Protein AF-A0A517ZPH2-F1 (afdb_monomer_lite)

Sequence (139 aa):
MSNIASILGEKKIRAKYPHYMSQIDQLYREQQVNSTGKIEFPIDPLKVPHQFHPLIPAAGFWGETDDGFRAYLVELAPTELVESIVAVYSEWWQELEEWLCGSEANLPDPSDEHVRFCCLSIAADFANVELNCRYEQQR

Secondary structure (DSSP, 8-state):
---TTHHHHHHHHHHH-HHHHHHHHHHHHHH---TT--------GGGS-GGGGGGHHHHHHH--S-HHHHHHHHHHS-HHHHHHHHHHHHHHHHHHHHHHTSGGGGSSS--HHHHHHHHHHHHHHHHHHHHHHHHHHT-

Organism: NCBI:txid2527995

Radius of gyration: 15.26 Å; chains: 1; bounding box: 33×40×39 Å

Foldseek 3Di:
DDDPVLVPLCVVCCVVCVPLVVQLLVVCVVVDPDPPSDDDQPADVVLPDPVCSNCSVLLSRLLDLDPVVSLVCLLPDDLVNLVVLLVVCVVCVVVLCPVLVDPLVPDPDHDPNSSSSVSSVVSNVSSVVSNVVVVVVVD

pLDDT: mean 77.86, std 21.64, range [26.75, 96.81]

Structure (mmCIF, N/CA/C/O backbone):
data_AF-A0A517ZPH2-F1
#
_entry.id   AF-A0A517ZPH2-F1
#
loop_
_atom_site.group_PDB
_atom_site.id
_atom_site.type_symbol
_atom_site.label_atom_id
_atom_site.label_alt_id
_atom_site.label_comp_id
_atom_site.label_asym_id
_atom_site.label_entity_id
_atom_site.label_seq_id
_atom_site.pdbx_PDB_ins_code
_atom_site.Cartn_x
_atom_site.Cartn_y
_atom_site.Cartn_z
_atom_site.occupancy
_atom_site.B_iso_or_equiv
_atom_site.auth_seq_id
_atom_site.auth_comp_id
_atom_site.auth_asym_id
_atom_site.auth_atom_id
_atom_site.pdbx_PDB_model_num
ATOM 1 N N . MET A 1 1 ? 8.476 -25.826 -6.115 1.00 29.36 1 MET A N 1
ATOM 2 C CA . MET A 1 1 ? 9.400 -25.878 -4.962 1.00 29.36 1 MET A CA 1
ATOM 3 C C . MET A 1 1 ? 9.182 -24.609 -4.160 1.00 29.36 1 MET A C 1
ATOM 5 O O . MET A 1 1 ? 9.428 -23.533 -4.682 1.00 29.36 1 MET A O 1
ATOM 9 N N . SER A 1 2 ? 8.591 -24.737 -2.972 1.00 36.38 2 SER A N 1
ATOM 10 C CA . SER A 1 2 ? 8.166 -23.611 -2.131 1.00 36.38 2 SER A CA 1
ATOM 11 C C . SER A 1 2 ? 9.394 -22.975 -1.479 1.00 36.38 2 SER A C 1
ATOM 13 O O . SER A 1 2 ? 10.087 -23.647 -0.717 1.00 36.38 2 SER A O 1
ATOM 15 N N . ASN A 1 3 ? 9.704 -21.722 -1.819 1.00 30.39 3 ASN A N 1
ATOM 16 C CA . ASN A 1 3 ? 10.901 -21.049 -1.326 1.00 30.39 3 ASN A CA 1
ATOM 17 C C . ASN A 1 3 ? 10.635 -20.424 0.056 1.00 30.39 3 ASN A C 1
ATOM 19 O O . ASN A 1 3 ? 9.718 -19.628 0.241 1.00 30.39 3 ASN A O 1
ATOM 23 N N . ILE A 1 4 ? 11.458 -20.823 1.023 1.00 26.75 4 ILE A N 1
ATOM 24 C CA . ILE A 1 4 ? 11.373 -20.578 2.474 1.00 26.75 4 ILE A CA 1
ATOM 25 C C . ILE A 1 4 ? 11.477 -19.077 2.839 1.00 26.75 4 ILE A C 1
ATOM 27 O O . ILE A 1 4 ? 11.203 -18.686 3.973 1.00 26.75 4 ILE A O 1
ATOM 31 N N . ALA A 1 5 ? 11.784 -18.216 1.865 1.00 27.33 5 ALA 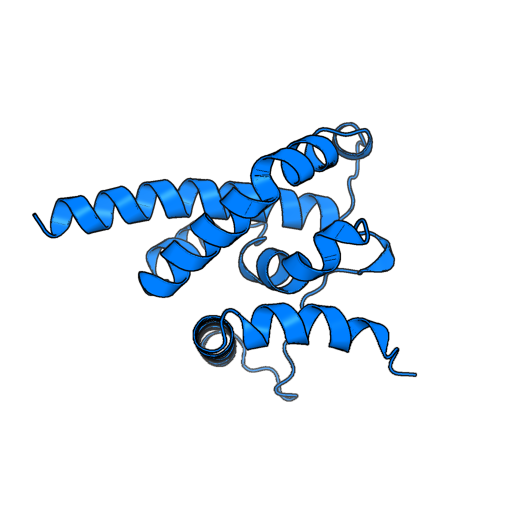A N 1
ATOM 32 C CA . ALA A 1 5 ? 11.877 -16.768 2.022 1.00 27.33 5 ALA A CA 1
ATOM 33 C C . ALA A 1 5 ? 10.521 -16.054 2.228 1.00 27.33 5 ALA A C 1
ATOM 35 O O . ALA A 1 5 ? 10.488 -15.049 2.934 1.00 27.33 5 ALA A O 1
ATOM 36 N N . SER A 1 6 ? 9.391 -16.587 1.728 1.00 40.06 6 SER A N 1
ATOM 37 C CA . SER A 1 6 ? 8.073 -15.929 1.898 1.00 40.06 6 SER A CA 1
ATOM 38 C C . SER A 1 6 ? 7.539 -15.977 3.341 1.00 40.06 6 SER A C 1
ATOM 40 O O . SER A 1 6 ? 6.604 -15.264 3.685 1.00 40.06 6 SER A O 1
ATOM 42 N N . ILE A 1 7 ? 8.152 -16.791 4.207 1.00 35.03 7 ILE A N 1
ATOM 43 C CA . ILE A 1 7 ? 7.682 -17.071 5.573 1.00 35.03 7 ILE A CA 1
ATOM 44 C C . ILE A 1 7 ? 8.284 -16.091 6.601 1.00 35.03 7 ILE A C 1
ATOM 46 O O . ILE A 1 7 ? 7.754 -15.930 7.702 1.00 35.03 7 ILE A O 1
ATOM 50 N N . LEU A 1 8 ? 9.402 -15.428 6.283 1.00 31.69 8 LEU A N 1
ATOM 51 C CA . LEU A 1 8 ? 10.131 -14.595 7.250 1.00 31.69 8 LEU A CA 1
ATOM 52 C C . LEU A 1 8 ? 9.581 -13.160 7.356 1.00 31.69 8 LEU A C 1
ATOM 54 O O . LEU A 1 8 ? 9.587 -12.604 8.455 1.00 31.69 8 LEU A O 1
ATOM 58 N N . GLY A 1 9 ? 9.039 -12.600 6.267 1.00 40.03 9 GLY A N 1
ATOM 59 C CA . GLY A 1 9 ? 8.340 -11.305 6.269 1.00 40.03 9 GLY A CA 1
ATOM 60 C C . GLY A 1 9 ? 6.957 -11.377 6.927 1.00 40.03 9 GLY A C 1
ATOM 61 O O . GLY A 1 9 ? 6.640 -10.565 7.798 1.00 40.03 9 GLY A O 1
ATOM 62 N N . GLU A 1 10 ? 6.183 -12.426 6.614 1.00 45.62 10 GLU A N 1
ATOM 63 C CA . GLU A 1 10 ? 4.878 -12.695 7.234 1.00 45.62 10 GLU A CA 1
ATOM 64 C C . GLU A 1 10 ? 4.969 -12.810 8.758 1.00 45.62 10 GLU A C 1
ATOM 66 O O . GLU A 1 10 ? 4.106 -12.298 9.464 1.00 45.62 10 GLU A O 1
ATOM 71 N N . LYS A 1 11 ? 6.015 -13.450 9.296 1.00 44.84 11 LYS A N 1
ATOM 72 C CA . LYS A 1 11 ? 6.132 -13.688 10.743 1.00 44.84 11 LYS A CA 1
ATOM 73 C C . LYS A 1 11 ? 6.302 -12.414 11.565 1.00 44.84 11 LYS A C 1
ATOM 75 O O . LYS A 1 11 ? 5.765 -12.360 12.665 1.00 44.84 11 LYS A O 1
ATOM 80 N N . LYS A 1 12 ? 7.016 -11.396 11.070 1.00 44.47 12 LYS A N 1
ATOM 81 C CA . LYS A 1 12 ? 7.219 -10.143 11.822 1.00 44.47 12 LYS A CA 1
ATOM 82 C C . LYS A 1 12 ? 5.951 -9.294 11.872 1.00 44.47 12 LYS A C 1
ATOM 84 O O . LYS A 1 12 ? 5.619 -8.788 12.938 1.00 44.47 12 LYS A O 1
ATOM 89 N N . ILE A 1 13 ? 5.220 -9.190 10.764 1.00 44.09 13 ILE A N 1
ATOM 90 C CA . ILE A 1 13 ? 3.972 -8.416 10.712 1.00 44.09 13 ILE A CA 1
ATOM 91 C C . ILE A 1 13 ? 2.817 -9.187 11.350 1.00 44.09 13 ILE A C 1
ATOM 93 O O . ILE A 1 13 ? 2.093 -8.601 12.143 1.00 44.09 13 ILE A O 1
ATOM 97 N N . ARG A 1 14 ? 2.684 -10.504 11.125 1.00 46.84 14 ARG A N 1
ATOM 98 C CA . ARG A 1 14 ? 1.685 -11.333 11.832 1.00 46.84 14 ARG A CA 1
ATOM 99 C C . ARG A 1 14 ? 1.919 -11.350 13.345 1.00 46.84 14 ARG A C 1
ATOM 101 O O . ARG A 1 14 ? 0.953 -11.426 14.092 1.00 46.84 14 ARG A O 1
ATOM 108 N N . ALA A 1 15 ? 3.170 -11.263 13.810 1.00 52.66 15 ALA A N 1
ATOM 109 C CA . ALA A 1 15 ? 3.470 -11.158 15.239 1.00 52.66 15 ALA A CA 1
ATOM 110 C C . ALA A 1 15 ? 3.223 -9.749 15.805 1.00 52.66 15 ALA A C 1
ATOM 112 O O . ALA A 1 15 ? 2.787 -9.634 16.947 1.00 52.66 15 ALA A O 1
ATOM 113 N N . LYS A 1 16 ? 3.490 -8.688 15.028 1.00 47.75 16 LYS A N 1
ATOM 114 C CA . LYS A 1 16 ? 3.278 -7.287 15.442 1.00 47.75 16 LYS A CA 1
ATOM 115 C C . LYS A 1 16 ? 1.795 -6.877 15.353 1.00 47.75 16 LYS A C 1
ATOM 117 O O . LYS A 1 16 ? 1.340 -6.106 16.189 1.00 47.75 16 LYS A O 1
ATOM 122 N N . TYR A 1 17 ? 1.036 -7.443 14.409 1.00 48.59 17 TYR A N 1
ATOM 123 C CA . TYR A 1 17 ? -0.367 -7.114 14.111 1.00 48.59 17 TYR A CA 1
ATOM 124 C C . TYR A 1 17 ? -1.219 -8.370 13.794 1.00 48.59 17 TYR A C 1
ATOM 126 O O . TYR A 1 17 ? -1.725 -8.531 12.680 1.00 48.59 17 TYR A O 1
ATOM 134 N N . PRO A 1 18 ? -1.406 -9.297 14.750 1.00 50.56 18 PRO A N 1
ATOM 135 C CA . PRO A 1 18 ? -2.138 -10.549 14.514 1.00 50.56 18 PRO A CA 1
ATOM 136 C C . PRO A 1 18 ? -3.626 -10.343 14.181 1.00 50.56 18 PRO A C 1
ATOM 138 O O . PRO A 1 18 ? -4.202 -11.112 13.415 1.00 50.56 18 PRO A O 1
ATOM 141 N N . HIS A 1 19 ? -4.241 -9.289 14.721 1.00 47.28 19 HIS A N 1
ATOM 142 C CA . HIS A 1 19 ? -5.650 -8.953 14.493 1.00 47.28 19 HIS A CA 1
ATOM 143 C C . HIS A 1 19 ? -5.916 -8.427 13.071 1.00 47.28 19 HIS A C 1
ATOM 145 O O . HIS A 1 19 ? -6.911 -8.790 12.450 1.00 47.28 19 HIS A O 1
ATOM 151 N N . TYR A 1 20 ? -4.978 -7.643 12.529 1.00 54.25 20 TYR A N 1
ATOM 152 C CA . TYR A 1 20 ? -5.023 -7.080 11.175 1.00 54.25 20 TYR A CA 1
ATOM 153 C C . TYR A 1 20 ? -5.116 -8.170 10.101 1.00 54.25 20 TYR A C 1
ATOM 155 O O . TYR A 1 20 ? -5.991 -8.152 9.240 1.00 54.25 20 TYR A O 1
ATOM 163 N N . MET A 1 21 ? -4.255 -9.183 10.213 1.00 57.47 21 MET A N 1
ATOM 164 C CA . MET A 1 21 ? -4.200 -10.288 9.254 1.00 57.47 21 MET A CA 1
ATOM 165 C C . MET A 1 21 ? -5.474 -11.138 9.290 1.00 57.47 21 MET A C 1
ATOM 167 O O . MET A 1 21 ? -5.956 -11.562 8.251 1.00 57.47 21 MET A O 1
ATOM 171 N N . SER A 1 22 ? -6.073 -11.311 10.472 1.00 57.81 22 SER A N 1
ATOM 172 C CA . SER A 1 22 ? -7.358 -12.001 10.642 1.00 57.81 22 SER A CA 1
ATOM 173 C C . SER A 1 22 ? -8.517 -11.289 9.929 1.00 57.81 22 SER A C 1
ATOM 175 O O . SER A 1 22 ? -9.371 -11.951 9.344 1.00 57.81 22 SER A O 1
ATOM 177 N N . GLN A 1 23 ? -8.565 -9.955 9.975 1.00 54.56 23 GLN A N 1
ATOM 178 C CA . GLN A 1 23 ? -9.637 -9.170 9.348 1.00 54.56 23 GLN A CA 1
ATOM 179 C C . GLN A 1 23 ? -9.492 -9.100 7.825 1.00 54.56 23 GLN A C 1
ATOM 181 O O . GLN A 1 23 ? -10.483 -9.252 7.114 1.00 54.56 23 GLN A O 1
ATOM 186 N N . ILE A 1 24 ? -8.261 -8.963 7.321 1.00 54.81 24 ILE A N 1
ATOM 187 C CA . ILE A 1 24 ? -7.967 -9.098 5.887 1.00 54.81 24 ILE A CA 1
ATOM 188 C C . ILE A 1 24 ? -8.365 -10.495 5.403 1.00 54.81 24 ILE A C 1
ATOM 190 O O . ILE A 1 24 ? -9.100 -10.620 4.426 1.00 54.81 24 ILE A O 1
ATOM 194 N N . ASP A 1 25 ? -7.984 -11.546 6.139 1.00 56.38 25 ASP A N 1
ATOM 195 C CA . ASP A 1 25 ? -8.361 -12.929 5.829 1.00 56.38 25 ASP A CA 1
ATOM 196 C C . ASP A 1 25 ? -9.892 -13.151 5.827 1.00 56.38 25 ASP A C 1
ATOM 198 O O . ASP A 1 25 ? -10.373 -14.109 5.212 1.00 56.38 25 ASP A O 1
ATOM 202 N N . GLN A 1 26 ? -10.666 -12.322 6.537 1.00 58.19 26 GLN A N 1
ATOM 203 C CA . GLN A 1 26 ? -12.130 -12.377 6.563 1.00 58.19 26 GLN A CA 1
ATOM 204 C C . GLN A 1 26 ? -12.755 -11.614 5.386 1.00 58.19 26 GLN A C 1
ATOM 206 O O . GLN A 1 26 ? -13.556 -12.200 4.660 1.00 58.19 26 GLN A O 1
ATOM 211 N N . LEU A 1 27 ? -12.345 -10.366 5.139 1.00 53.56 27 LEU A N 1
ATOM 212 C CA . LEU A 1 27 ? -12.835 -9.562 4.010 1.00 53.56 27 LEU A CA 1
ATOM 213 C C . LEU A 1 27 ? -12.532 -10.234 2.663 1.00 53.56 27 LEU A C 1
ATOM 215 O O . LEU A 1 27 ? -13.382 -10.268 1.777 1.00 53.56 27 LEU A O 1
ATOM 219 N N . TYR A 1 28 ? -11.369 -10.878 2.536 1.00 54.47 28 TYR A N 1
ATOM 220 C CA . TYR A 1 28 ? -11.041 -11.685 1.359 1.00 54.47 28 TYR A CA 1
ATOM 221 C C . TYR A 1 28 ? -11.946 -12.904 1.181 1.00 54.47 28 TYR A C 1
ATOM 223 O O . TYR A 1 28 ? -12.348 -13.214 0.059 1.00 54.47 28 TYR A O 1
ATOM 231 N N . ARG A 1 29 ? -12.278 -13.606 2.272 1.00 53.84 29 ARG A N 1
ATOM 232 C CA . ARG A 1 29 ? -13.193 -14.760 2.238 1.00 53.84 29 ARG A CA 1
ATOM 233 C C . ARG A 1 29 ? -14.609 -14.366 1.836 1.00 53.84 29 ARG A C 1
ATOM 235 O O . ARG A 1 29 ? -15.300 -15.163 1.210 1.00 53.84 29 ARG A O 1
ATOM 242 N N . GLU A 1 30 ? -15.028 -13.162 2.202 1.00 56.06 30 GLU A N 1
ATOM 243 C CA . GLU A 1 30 ? -16.347 -12.621 1.880 1.00 56.06 30 GLU A CA 1
ATOM 244 C C . GLU A 1 30 ? -16.421 -12.097 0.431 1.00 56.06 30 GLU A C 1
ATOM 246 O O . GLU A 1 30 ? -17.492 -12.156 -0.172 1.00 56.06 30 GLU A O 1
ATOM 251 N N . GLN A 1 31 ? -15.297 -11.662 -0.160 1.00 48.56 31 GLN A N 1
ATOM 252 C CA . GLN A 1 31 ? -15.247 -11.093 -1.516 1.00 48.56 31 GLN A CA 1
ATOM 253 C C . GLN A 1 31 ? -14.789 -12.056 -2.636 1.00 48.56 31 GLN A C 1
ATOM 255 O O . GLN A 1 31 ? -15.081 -11.789 -3.802 1.00 48.56 31 GLN A O 1
ATOM 260 N N . GLN A 1 32 ? -14.125 -13.186 -2.341 1.00 46.00 32 GLN A N 1
ATOM 261 C CA . GLN A 1 32 ? -13.706 -14.172 -3.354 1.00 46.00 32 GLN A CA 1
ATOM 262 C C . GLN A 1 32 ? -14.031 -15.627 -2.971 1.00 46.00 32 GLN A C 1
ATOM 264 O O . GLN A 1 32 ? -13.390 -16.251 -2.124 1.00 46.00 32 GLN A O 1
ATOM 269 N N . VAL A 1 33 ? -14.996 -16.214 -3.684 1.00 41.84 33 VAL A N 1
ATOM 270 C CA . VAL A 1 33 ? -15.257 -17.661 -3.712 1.00 41.84 33 VAL A CA 1
ATOM 271 C C . VAL A 1 33 ? -14.199 -18.334 -4.594 1.00 41.84 33 VAL A C 1
ATOM 273 O O . VAL A 1 33 ? -14.471 -18.700 -5.734 1.00 41.84 33 VAL A O 1
ATOM 276 N N . ASN A 1 34 ? -12.980 -18.512 -4.080 1.00 39.31 34 ASN A N 1
ATOM 277 C CA . ASN A 1 34 ? -11.949 -19.295 -4.770 1.00 39.31 34 ASN A CA 1
ATOM 278 C C . ASN A 1 34 ? -11.744 -20.617 -4.019 1.00 39.31 34 ASN A C 1
ATOM 280 O O . ASN A 1 34 ? -11.452 -20.643 -2.823 1.00 39.31 34 ASN A O 1
ATOM 284 N N . SER A 1 35 ? -11.878 -21.735 -4.733 1.00 35.72 35 SER A N 1
ATOM 285 C CA . SER A 1 35 ? -11.976 -23.112 -4.219 1.00 35.72 35 SER A CA 1
ATOM 286 C C . SER A 1 35 ? -10.743 -23.666 -3.483 1.00 35.72 35 SER A C 1
ATOM 288 O O . SER A 1 35 ? -10.732 -24.837 -3.111 1.00 35.72 35 SER A O 1
ATOM 290 N N . THR A 1 36 ? -9.696 -22.866 -3.278 1.00 47.09 36 THR A N 1
ATOM 291 C CA . THR A 1 36 ? -8.422 -23.289 -2.671 1.00 47.09 36 THR A CA 1
ATOM 292 C C . THR A 1 36 ? -8.140 -22.648 -1.310 1.00 47.09 36 THR A C 1
ATOM 294 O O . THR A 1 36 ? -7.219 -23.093 -0.628 1.00 47.09 36 THR A O 1
ATOM 297 N N . GLY A 1 37 ? -8.910 -21.632 -0.891 1.00 45.31 37 GLY A N 1
ATOM 298 C CA . GLY A 1 37 ? -8.754 -20.974 0.417 1.00 45.31 37 GLY A CA 1
ATOM 299 C C . GLY A 1 37 ? -7.400 -20.285 0.640 1.00 45.31 37 GLY A C 1
ATOM 300 O O . GLY A 1 37 ? -7.057 -19.971 1.778 1.00 45.31 37 GLY A O 1
ATOM 301 N N . LYS A 1 38 ? -6.614 -20.079 -0.425 1.00 41.72 38 LYS A N 1
ATOM 302 C CA . LYS A 1 38 ? -5.285 -19.468 -0.379 1.00 41.72 38 LYS A CA 1
ATOM 303 C C . LYS A 1 38 ? -5.353 -18.093 -1.040 1.00 41.72 38 LYS A C 1
ATOM 305 O O . LYS A 1 38 ? -5.716 -18.000 -2.208 1.00 41.72 38 LYS A O 1
ATOM 310 N N . ILE A 1 39 ? -5.030 -17.047 -0.282 1.00 47.91 39 ILE A N 1
ATOM 311 C CA . ILE A 1 39 ? -4.969 -15.674 -0.790 1.00 47.91 39 ILE A CA 1
ATOM 312 C C . ILE A 1 39 ? -3.685 -15.556 -1.614 1.00 47.91 39 ILE A C 1
ATOM 314 O O . ILE A 1 39 ? -2.584 -15.659 -1.071 1.00 47.91 39 ILE A O 1
ATOM 318 N N . GLU A 1 40 ? -3.821 -15.409 -2.929 1.00 51.44 40 GLU A N 1
ATOM 319 C CA . GLU A 1 40 ? -2.704 -15.103 -3.819 1.00 51.44 40 GLU A CA 1
ATOM 320 C C . GLU A 1 40 ? -2.746 -13.611 -4.133 1.00 51.44 40 GLU A C 1
ATOM 322 O O . GLU A 1 40 ? -3.605 -13.137 -4.870 1.00 51.44 40 GLU A O 1
ATOM 327 N N . PHE A 1 41 ? -1.821 -12.863 -3.535 1.00 62.19 41 PHE A N 1
ATOM 328 C CA . PHE A 1 41 ? -1.558 -11.489 -3.934 1.00 62.19 41 PHE A CA 1
ATOM 329 C C . PHE A 1 41 ? -0.651 -11.537 -5.169 1.00 62.19 41 PHE A C 1
ATOM 331 O O . PHE A 1 41 ? 0.448 -12.091 -5.066 1.00 62.19 41 PHE A O 1
ATOM 338 N N . PRO A 1 42 ? -1.068 -11.011 -6.331 1.00 71.75 42 PRO A N 1
ATOM 339 C CA . PRO A 1 42 ? -0.285 -11.079 -7.562 1.00 71.75 42 PRO A CA 1
ATOM 340 C C . PRO A 1 42 ? 0.824 -10.015 -7.543 1.00 71.75 42 PRO A C 1
ATOM 342 O O . PRO A 1 42 ? 0.797 -9.062 -8.312 1.00 71.75 42 PRO A O 1
ATOM 345 N N . ILE A 1 43 ? 1.763 -10.141 -6.606 1.00 85.50 43 ILE A N 1
ATOM 346 C CA . ILE A 1 43 ? 2.971 -9.318 -6.509 1.00 85.50 43 ILE A CA 1
ATOM 347 C C . ILE A 1 43 ? 4.158 -10.270 -6.526 1.00 85.50 43 ILE A C 1
ATOM 349 O O . ILE A 1 43 ? 4.300 -11.094 -5.620 1.00 85.50 43 ILE A O 1
ATOM 353 N N . ASP A 1 44 ? 5.007 -10.161 -7.546 1.00 90.88 44 ASP A N 1
ATOM 354 C CA . ASP A 1 44 ? 6.265 -10.894 -7.625 1.00 90.88 44 ASP A CA 1
ATOM 355 C C . ASP A 1 44 ? 7.313 -10.254 -6.693 1.00 90.88 44 ASP A C 1
ATOM 357 O O . ASP A 1 44 ? 7.796 -9.149 -6.963 1.00 90.88 44 ASP A O 1
ATOM 361 N N . PRO A 1 45 ? 7.749 -10.936 -5.615 1.00 90.19 45 PRO A N 1
ATOM 362 C CA . PRO A 1 45 ? 8.755 -10.391 -4.707 1.00 90.19 45 PRO A CA 1
ATOM 363 C C . PRO A 1 45 ? 10.099 -10.110 -5.390 1.00 90.19 45 PRO A C 1
ATOM 365 O O . PRO A 1 45 ? 10.895 -9.339 -4.861 1.00 90.19 45 PRO A O 1
ATOM 368 N N . LEU A 1 46 ? 10.387 -10.728 -6.542 1.00 93.81 46 LEU A N 1
ATOM 369 C CA . LEU A 1 46 ? 11.624 -10.485 -7.288 1.00 93.81 46 LEU A CA 1
ATOM 370 C C . LEU A 1 46 ? 11.652 -9.114 -7.972 1.00 93.81 46 LEU A C 1
ATOM 372 O O . LEU A 1 46 ? 12.733 -8.641 -8.318 1.00 93.81 46 LEU A O 1
ATOM 376 N N . LYS A 1 47 ? 10.490 -8.478 -8.143 1.00 94.00 47 LYS A N 1
ATOM 377 C CA . LYS A 1 47 ? 10.352 -7.133 -8.713 1.00 94.00 47 LYS A CA 1
ATOM 378 C C . LYS A 1 47 ? 10.200 -6.043 -7.652 1.00 94.00 47 LYS A C 1
ATOM 380 O O . LYS A 1 47 ? 10.177 -4.865 -7.979 1.00 94.00 47 LYS A O 1
ATOM 385 N N . VAL A 1 48 ? 10.139 -6.425 -6.377 1.00 95.00 48 VAL A N 1
ATOM 386 C CA . VAL A 1 48 ? 10.036 -5.502 -5.243 1.00 95.00 48 VAL A CA 1
ATOM 387 C C . VAL A 1 48 ? 11.385 -5.438 -4.520 1.00 95.00 48 VAL A C 1
ATOM 389 O O . VAL A 1 48 ? 11.940 -6.492 -4.185 1.00 95.00 48 VAL A O 1
ATOM 392 N N . PRO A 1 49 ? 11.925 -4.242 -4.212 1.00 95.81 49 PRO A N 1
ATOM 393 C CA . PRO A 1 49 ? 13.111 -4.115 -3.372 1.00 95.81 49 PRO A CA 1
ATOM 394 C C . PRO A 1 49 ? 12.954 -4.870 -2.048 1.00 95.81 49 PRO A C 1
ATOM 396 O O . PRO A 1 49 ? 11.916 -4.795 -1.390 1.00 95.81 49 PRO A O 1
ATOM 399 N N . HIS A 1 50 ? 14.001 -5.587 -1.633 1.00 94.25 50 HIS A N 1
ATOM 400 C CA . HIS A 1 50 ? 13.932 -6.511 -0.495 1.00 94.25 50 HIS A CA 1
ATOM 401 C C . HIS A 1 50 ? 13.439 -5.846 0.800 1.00 94.25 50 HIS A C 1
ATOM 403 O O . HIS A 1 50 ? 12.734 -6.480 1.586 1.00 94.25 50 HIS A O 1
ATOM 409 N N . GLN A 1 51 ? 13.765 -4.567 1.033 1.00 93.88 51 GLN A N 1
ATOM 410 C CA . GLN A 1 51 ? 13.274 -3.856 2.214 1.00 93.88 51 GLN A CA 1
ATOM 411 C C . GLN A 1 51 ? 11.743 -3.718 2.257 1.00 93.88 51 GLN A C 1
ATOM 413 O O . GLN A 1 51 ? 11.191 -3.714 3.350 1.00 93.88 51 GLN A O 1
ATOM 418 N N . PHE A 1 52 ? 11.052 -3.695 1.111 1.00 94.81 52 PHE A N 1
ATOM 419 C CA . PHE A 1 52 ? 9.593 -3.548 1.028 1.00 94.81 52 PHE A CA 1
ATOM 420 C C . PHE A 1 52 ? 8.843 -4.879 0.966 1.00 94.81 52 PHE A C 1
ATOM 422 O O . PHE A 1 52 ? 7.615 -4.897 0.949 1.00 94.81 52 PHE A O 1
ATOM 429 N N . HIS A 1 53 ? 9.542 -6.016 1.000 1.00 92.06 53 HIS A N 1
ATOM 430 C CA . HIS A 1 53 ? 8.899 -7.335 1.069 1.00 92.06 53 HIS A CA 1
ATOM 431 C C . HIS A 1 53 ? 7.871 -7.475 2.204 1.00 92.06 53 HIS A C 1
ATOM 433 O O . HIS A 1 53 ? 6.836 -8.104 1.977 1.00 92.06 53 HIS A O 1
ATOM 439 N N . PRO A 1 54 ? 8.071 -6.883 3.400 1.00 88.69 54 PRO A N 1
ATOM 440 C CA . PRO A 1 54 ? 7.049 -6.893 4.443 1.00 88.69 54 PRO A CA 1
ATOM 441 C C . PRO A 1 54 ? 5.734 -6.213 4.022 1.00 88.69 54 PRO A C 1
ATOM 443 O O . PRO A 1 54 ? 4.675 -6.594 4.503 1.00 88.69 54 PRO A O 1
ATOM 446 N N . LEU A 1 55 ? 5.771 -5.247 3.106 1.00 90.19 55 LEU A N 1
ATOM 447 C CA . LEU A 1 55 ? 4.592 -4.507 2.655 1.00 90.19 55 LEU A CA 1
ATOM 448 C C . LEU A 1 55 ? 3.817 -5.213 1.539 1.00 90.19 55 LEU A C 1
ATOM 450 O O . LEU A 1 55 ? 2.699 -4.803 1.243 1.00 90.19 55 LEU A O 1
ATOM 454 N N . ILE A 1 56 ? 4.354 -6.288 0.953 1.00 90.38 56 ILE A N 1
ATOM 455 C CA . ILE A 1 56 ? 3.709 -7.018 -0.151 1.00 90.38 56 ILE A CA 1
ATOM 456 C 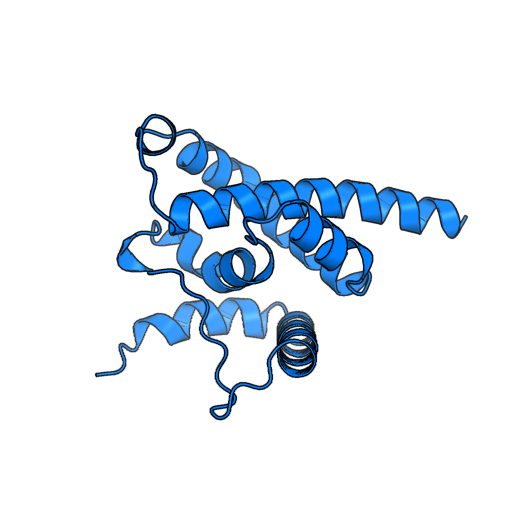C . ILE A 1 56 ? 2.253 -7.412 0.165 1.00 90.38 56 ILE A C 1
ATOM 458 O O . ILE A 1 56 ? 1.399 -7.171 -0.683 1.00 90.38 56 ILE A O 1
ATOM 462 N N . PRO A 1 57 ? 1.903 -7.950 1.352 1.00 85.62 57 PRO A N 1
ATOM 463 C CA . PRO A 1 57 ? 0.505 -8.247 1.666 1.00 85.62 57 PRO A CA 1
ATOM 464 C C . PRO A 1 57 ? -0.388 -6.998 1.673 1.00 85.62 57 PRO A C 1
ATOM 466 O O . PRO A 1 57 ? -1.527 -7.052 1.221 1.00 85.62 57 PRO A O 1
ATOM 469 N N . ALA A 1 58 ? 0.130 -5.864 2.157 1.00 87.94 58 ALA A N 1
ATOM 470 C CA . ALA A 1 58 ? -0.610 -4.607 2.174 1.00 87.94 58 ALA A CA 1
ATOM 471 C C . ALA A 1 58 ? -0.793 -4.059 0.752 1.00 87.94 58 ALA A C 1
ATOM 473 O O . ALA A 1 58 ? -1.913 -3.736 0.379 1.00 87.94 58 ALA A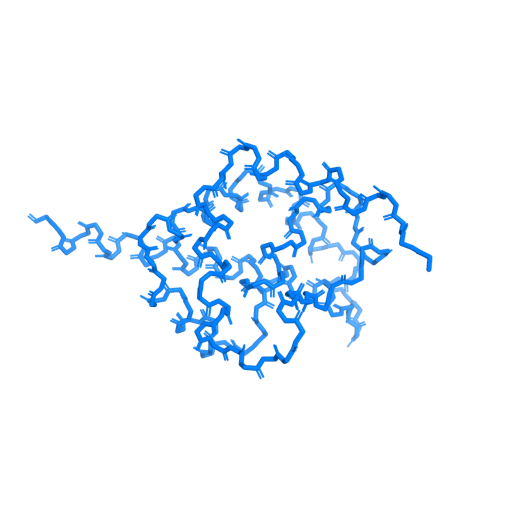 O 1
ATOM 474 N N . ALA A 1 59 ? 0.264 -4.039 -0.065 1.00 92.12 59 ALA A N 1
ATOM 475 C CA . ALA A 1 59 ? 0.191 -3.659 -1.477 1.00 92.12 59 ALA A CA 1
ATOM 476 C C . ALA A 1 59 ? -0.714 -4.599 -2.290 1.00 92.12 59 ALA A C 1
ATOM 478 O O . ALA A 1 59 ? -1.380 -4.179 -3.228 1.00 92.12 59 ALA A O 1
ATOM 479 N N . GLY A 1 60 ? -0.778 -5.877 -1.927 1.00 88.12 60 GLY A N 1
ATOM 480 C CA . GLY A 1 60 ? -1.658 -6.838 -2.578 1.00 88.12 60 GLY A CA 1
ATOM 481 C C . GLY A 1 60 ? -3.143 -6.587 -2.303 1.00 88.12 60 GLY A C 1
ATOM 482 O O . GLY A 1 60 ? -3.958 -6.819 -3.193 1.00 88.12 60 GLY A O 1
ATOM 483 N N . PHE A 1 61 ? -3.482 -6.122 -1.096 1.00 84.94 61 PHE A N 1
ATOM 484 C CA . PHE A 1 61 ? -4.863 -5.845 -0.687 1.00 84.94 61 PHE A CA 1
ATOM 485 C C . PHE A 1 61 ? -5.309 -4.421 -1.001 1.00 84.94 61 PHE A C 1
ATOM 487 O O . PHE A 1 61 ? -6.319 -4.218 -1.664 1.00 84.94 61 PHE A O 1
ATOM 494 N N . TRP A 1 62 ? -4.547 -3.439 -0.532 1.00 89.50 62 TRP A N 1
ATOM 495 C CA . TRP A 1 62 ? -4.877 -2.021 -0.647 1.00 89.50 62 TRP A CA 1
ATOM 496 C C . TRP A 1 62 ? -4.377 -1.393 -1.941 1.00 89.50 62 TRP A C 1
ATOM 498 O O . TRP A 1 62 ? -4.915 -0.379 -2.377 1.00 89.50 62 TRP A O 1
ATOM 508 N N . GLY A 1 63 ? -3.370 -1.996 -2.576 1.00 91.94 63 GLY A N 1
ATOM 509 C CA . GLY A 1 63 ? -2.861 -1.579 -3.881 1.00 91.94 63 GLY A CA 1
ATOM 510 C C . GLY A 1 63 ? -3.768 -2.002 -5.034 1.00 91.94 63 GLY A C 1
ATOM 511 O O . GLY A 1 63 ? -3.287 -2.493 -6.051 1.00 91.94 63 GLY A O 1
ATOM 512 N N . GLU A 1 64 ? -5.079 -1.861 -4.862 1.00 90.12 64 GLU A N 1
ATOM 513 C CA . GLU A 1 64 ? -6.063 -2.015 -5.927 1.00 90.12 64 GLU A CA 1
ATOM 514 C C . GLU A 1 64 ? -5.899 -0.883 -6.945 1.00 90.12 64 GLU A C 1
ATOM 516 O O . GLU A 1 64 ? -5.784 0.285 -6.565 1.00 90.12 64 GLU A O 1
ATOM 521 N N . THR A 1 65 ? -5.875 -1.216 -8.234 1.00 90.12 65 THR A N 1
ATOM 522 C CA . THR A 1 65 ? -5.606 -0.249 -9.301 1.00 90.12 65 THR A CA 1
ATOM 523 C C . THR A 1 65 ? -6.859 0.512 -9.715 1.00 90.12 65 THR A C 1
ATOM 525 O O . THR A 1 65 ? -6.758 1.696 -10.041 1.00 90.12 65 THR A O 1
ATOM 528 N N . ASP A 1 66 ? -8.035 -0.110 -9.613 1.00 86.81 66 ASP A N 1
ATOM 529 C CA . ASP A 1 66 ? -9.318 0.570 -9.794 1.00 86.81 66 ASP A CA 1
ATOM 530 C C . ASP A 1 66 ? -9.567 1.565 -8.648 1.00 86.81 66 ASP A C 1
ATOM 532 O O . ASP A 1 66 ? -9.558 1.215 -7.466 1.00 86.81 66 ASP A O 1
ATOM 536 N N . ASP A 1 67 ? -9.733 2.843 -8.983 1.00 89.50 67 ASP A N 1
ATOM 537 C CA . ASP A 1 67 ? -9.858 3.918 -8.000 1.00 89.50 67 ASP A CA 1
ATOM 538 C C . ASP A 1 67 ? -11.184 3.897 -7.239 1.00 89.50 67 ASP A C 1
ATOM 540 O O . ASP A 1 67 ? -11.185 4.100 -6.022 1.00 89.50 67 ASP A O 1
ATOM 544 N N . GLY A 1 68 ? -12.284 3.583 -7.922 1.00 78.44 68 GLY A N 1
ATOM 545 C CA . GLY A 1 68 ? -13.598 3.410 -7.317 1.00 78.44 68 GLY A CA 1
ATOM 546 C C . GLY A 1 68 ? -13.626 2.239 -6.340 1.00 78.44 68 GLY A C 1
ATOM 547 O O . GLY A 1 68 ? -14.123 2.378 -5.221 1.00 78.44 68 GLY A O 1
ATOM 548 N N . PHE A 1 69 ? -13.050 1.097 -6.723 1.00 79.88 69 PHE A N 1
ATOM 549 C CA . PHE A 1 69 ? -13.002 -0.077 -5.856 1.00 79.88 69 PHE A CA 1
ATOM 550 C C . PHE A 1 69 ? -12.049 0.119 -4.672 1.00 79.88 69 PHE A C 1
ATOM 552 O O . PHE A 1 69 ? -12.403 -0.218 -3.543 1.00 79.88 69 PHE A O 1
ATOM 559 N N . ARG A 1 70 ? -10.885 0.747 -4.879 1.00 90.56 70 ARG A N 1
ATOM 560 C CA . ARG A 1 70 ? -9.960 1.103 -3.791 1.00 90.56 70 ARG A CA 1
ATOM 561 C C . ARG A 1 70 ? -10.608 2.030 -2.761 1.00 90.56 70 ARG A C 1
ATOM 563 O O . ARG A 1 70 ? -10.466 1.791 -1.563 1.00 90.56 70 ARG A O 1
ATOM 570 N N . ALA A 1 71 ? -11.331 3.060 -3.207 1.00 85.56 71 ALA A N 1
ATOM 571 C CA . ALA A 1 71 ? -12.060 3.953 -2.308 1.00 85.56 71 ALA A CA 1
ATOM 572 C C . ALA A 1 71 ? -13.136 3.191 -1.519 1.00 85.56 71 ALA A C 1
ATOM 574 O O . ALA A 1 71 ? -13.176 3.257 -0.292 1.00 85.56 71 ALA A O 1
ATOM 575 N N . TYR A 1 72 ? -13.931 2.372 -2.210 1.00 81.38 72 TYR A N 1
ATOM 576 C CA . TYR A 1 72 ? -14.947 1.525 -1.588 1.00 81.38 72 TYR A CA 1
ATOM 577 C C . TYR A 1 72 ? -14.371 0.577 -0.520 1.00 81.38 72 TYR A C 1
ATOM 579 O O . TYR A 1 72 ? -14.968 0.408 0.545 1.00 81.38 72 TYR A O 1
ATOM 587 N N . LEU A 1 73 ? -13.192 -0.014 -0.762 1.00 83.69 73 LEU A N 1
ATOM 588 C CA . LEU A 1 73 ? -12.500 -0.860 0.217 1.00 83.69 73 LEU A CA 1
ATOM 589 C C . LEU A 1 73 ? -12.141 -0.093 1.496 1.00 83.69 73 LEU A C 1
ATOM 591 O O . LEU A 1 73 ? -12.319 -0.626 2.590 1.00 83.69 73 LEU A O 1
ATOM 595 N N . VAL A 1 74 ? -11.657 1.145 1.377 1.00 89.88 74 VAL A N 1
ATOM 596 C CA . VAL A 1 74 ? -11.311 1.992 2.530 1.00 89.88 74 VAL A CA 1
ATOM 597 C C . VAL A 1 74 ? -12.562 2.434 3.295 1.00 89.88 74 VAL A C 1
ATOM 599 O O . VAL A 1 74 ? -12.590 2.335 4.521 1.00 89.88 74 VAL A O 1
ATOM 602 N N . GLU A 1 75 ? -13.614 2.858 2.593 1.00 87.69 75 GLU A N 1
ATOM 603 C CA . GLU A 1 75 ? -14.878 3.294 3.203 1.00 87.69 75 GLU A CA 1
ATOM 604 C C . GLU A 1 75 ? -15.554 2.172 4.002 1.00 87.69 75 GLU A C 1
ATOM 606 O O . GLU A 1 75 ? -16.052 2.401 5.104 1.00 87.69 75 GLU A O 1
ATOM 611 N N . LEU A 1 76 ? -15.550 0.941 3.480 1.00 84.69 76 LEU A N 1
ATOM 612 C CA . LEU A 1 76 ? -16.170 -0.202 4.154 1.00 84.69 76 LEU A CA 1
ATOM 613 C C . LEU A 1 76 ? -15.295 -0.863 5.215 1.00 84.69 76 LEU A C 1
ATOM 615 O O . LEU A 1 76 ? -15.810 -1.610 6.053 1.00 84.69 76 LEU A O 1
ATOM 619 N N . ALA A 1 77 ? -13.983 -0.641 5.179 1.00 84.56 77 ALA A N 1
ATOM 620 C CA . ALA A 1 77 ? -13.081 -1.265 6.127 1.00 84.56 77 ALA A CA 1
ATOM 621 C C . ALA A 1 77 ? -13.390 -0.817 7.571 1.00 84.56 77 ALA A C 1
ATOM 623 O O . ALA A 1 77 ? -13.653 0.369 7.819 1.00 84.56 77 ALA A O 1
ATOM 624 N N . PRO A 1 78 ? -13.315 -1.737 8.556 1.00 86.25 78 PRO A N 1
ATOM 625 C CA . PRO A 1 78 ? -13.363 -1.383 9.971 1.00 86.25 78 PRO A CA 1
ATOM 626 C C . PRO A 1 78 ? -12.328 -0.311 10.313 1.00 86.25 78 PRO A C 1
ATOM 628 O O . PRO A 1 78 ? -11.243 -0.287 9.735 1.00 86.25 78 PRO A O 1
ATOM 631 N N . THR A 1 79 ? -12.640 0.568 11.263 1.00 87.06 79 THR A N 1
ATOM 632 C CA . THR A 1 79 ? -11.756 1.686 11.627 1.00 87.06 79 THR A CA 1
ATOM 633 C C . THR A 1 79 ? -10.360 1.209 12.011 1.00 87.06 79 THR A C 1
ATOM 635 O O . THR A 1 79 ? -9.384 1.787 11.552 1.00 87.06 79 THR A O 1
ATOM 638 N N . GLU A 1 80 ? -10.243 0.098 12.738 1.00 85.75 80 GLU A N 1
ATOM 639 C CA . GLU A 1 80 ? -8.951 -0.475 13.135 1.00 85.75 80 GLU A CA 1
ATOM 640 C C . GLU A 1 80 ? -8.116 -0.907 11.920 1.00 85.75 80 GLU A C 1
ATOM 642 O O . GLU A 1 80 ? -6.885 -0.844 11.922 1.00 85.75 80 GLU A O 1
ATOM 647 N N . LEU A 1 81 ? -8.793 -1.355 10.862 1.00 81.94 81 LEU A N 1
ATOM 648 C CA . LEU A 1 81 ? -8.166 -1.774 9.621 1.00 81.94 81 LEU A CA 1
ATOM 649 C C . LEU A 1 81 ? -7.700 -0.552 8.806 1.00 81.94 81 LEU A C 1
ATOM 651 O O . LEU A 1 81 ? -6.585 -0.559 8.285 1.00 81.94 81 LEU A O 1
ATOM 655 N N . VAL A 1 82 ? -8.482 0.528 8.781 1.00 88.94 82 VAL A N 1
ATOM 656 C CA . VAL A 1 82 ? -8.089 1.812 8.172 1.00 88.94 82 VAL A CA 1
ATOM 657 C C . VAL A 1 82 ? -6.916 2.455 8.936 1.00 88.94 82 VAL A C 1
ATOM 65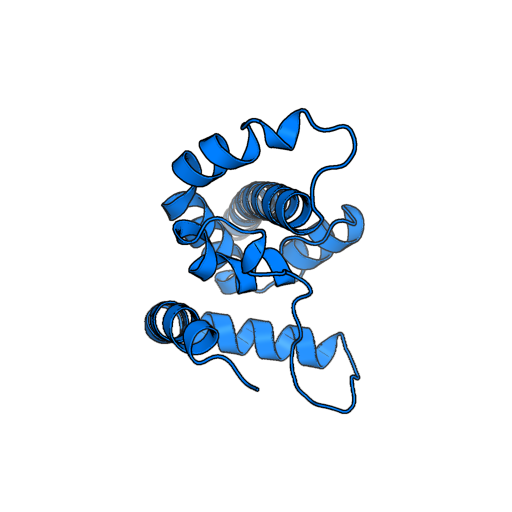9 O O . VAL A 1 82 ? -5.928 2.865 8.330 1.00 88.94 82 VAL A O 1
ATOM 662 N N . GLU A 1 83 ? -6.949 2.462 10.272 1.00 88.38 83 GLU A N 1
ATOM 663 C CA . GLU A 1 83 ? -5.842 2.928 11.129 1.00 88.38 83 GLU A CA 1
ATOM 664 C C . GLU A 1 83 ? -4.544 2.166 10.845 1.00 88.38 83 GLU A C 1
ATOM 666 O O . GLU A 1 83 ? -3.460 2.751 10.781 1.00 88.38 83 GLU A O 1
ATOM 671 N N . SER A 1 84 ? -4.643 0.850 10.647 1.00 85.06 84 SER A N 1
ATOM 672 C CA . SER A 1 84 ? -3.469 0.012 10.430 1.00 85.06 84 SER A CA 1
ATOM 673 C C . SER A 1 84 ? -2.742 0.312 9.117 1.00 85.06 84 SER A C 1
ATOM 675 O O . SER A 1 84 ? -1.510 0.310 9.114 1.00 85.06 84 SER A O 1
ATOM 677 N N . ILE A 1 85 ? -3.454 0.614 8.022 1.00 89.75 85 ILE A N 1
ATOM 678 C CA . ILE A 1 85 ? -2.797 0.951 6.754 1.00 89.75 85 ILE A CA 1
ATOM 679 C C . ILE A 1 85 ? -2.141 2.332 6.820 1.00 89.75 85 ILE A C 1
ATOM 681 O O . ILE A 1 85 ? -1.011 2.485 6.357 1.00 89.75 85 ILE A O 1
ATOM 685 N N . VAL A 1 86 ? -2.775 3.300 7.486 1.00 93.31 86 VAL A N 1
ATOM 686 C CA . VAL A 1 86 ? -2.174 4.621 7.732 1.00 93.31 86 VAL A CA 1
ATOM 687 C C . VAL A 1 86 ? -0.895 4.486 8.559 1.00 93.31 86 VAL A C 1
ATOM 689 O O . VAL A 1 86 ? 0.133 5.070 8.209 1.00 93.31 86 VAL A O 1
ATOM 692 N N . ALA A 1 87 ? -0.918 3.674 9.621 1.00 88.69 87 ALA A N 1
ATOM 693 C CA . ALA A 1 87 ? 0.246 3.448 10.476 1.00 88.69 87 ALA A CA 1
ATOM 694 C C . ALA A 1 87 ? 1.390 2.732 9.740 1.00 88.69 87 ALA A C 1
ATOM 696 O O . ALA A 1 87 ? 2.545 3.145 9.851 1.00 88.69 87 ALA A O 1
ATOM 697 N N . VAL A 1 88 ? 1.076 1.677 8.978 1.00 85.38 88 VAL A N 1
ATOM 698 C CA . VAL A 1 88 ? 2.063 0.938 8.180 1.00 85.38 88 VAL A CA 1
ATOM 699 C C . VAL A 1 88 ? 2.673 1.842 7.118 1.00 85.38 88 VAL A C 1
ATOM 701 O O . VAL A 1 88 ? 3.890 1.891 7.013 1.00 85.38 88 VAL A O 1
ATOM 704 N N . TYR A 1 89 ? 1.871 2.586 6.359 1.00 88.44 89 TYR A N 1
ATOM 705 C CA . TYR A 1 89 ? 2.402 3.476 5.331 1.00 88.44 89 TYR A CA 1
ATOM 706 C C . TYR A 1 89 ? 3.270 4.592 5.927 1.00 88.44 89 TYR A C 1
ATOM 708 O O . TYR A 1 89 ? 4.376 4.820 5.448 1.00 88.44 89 TYR A O 1
ATOM 716 N N . SER A 1 90 ? 2.839 5.213 7.030 1.00 90.56 90 SER A N 1
ATOM 717 C CA . SER A 1 90 ? 3.601 6.279 7.700 1.00 90.56 90 SER A CA 1
ATOM 718 C C . SER A 1 90 ? 4.980 5.822 8.195 1.00 90.56 90 SER A C 1
ATOM 720 O O . SER A 1 90 ? 5.918 6.613 8.190 1.00 90.56 90 SER A O 1
ATOM 722 N N . GLU A 1 91 ? 5.126 4.556 8.614 1.00 93.06 91 GLU A N 1
ATOM 723 C CA . GLU A 1 91 ? 6.416 3.984 9.046 1.00 93.06 91 GLU A CA 1
ATOM 724 C C . GLU A 1 91 ? 7.421 3.860 7.884 1.00 93.06 91 GLU A C 1
ATOM 726 O O . GLU A 1 91 ? 8.622 3.894 8.129 1.00 93.06 91 GLU A O 1
ATOM 731 N N . TRP A 1 92 ? 6.941 3.743 6.641 1.00 93.19 92 TRP A N 1
ATOM 732 C CA . TRP A 1 92 ? 7.753 3.481 5.441 1.00 93.19 92 TRP A CA 1
ATOM 733 C C . TRP A 1 92 ? 7.691 4.603 4.399 1.00 93.19 92 TRP A C 1
ATOM 735 O O . TRP A 1 92 ? 8.202 4.438 3.292 1.00 93.19 92 TRP A O 1
ATOM 745 N N . TRP A 1 93 ? 7.017 5.711 4.719 1.00 93.88 93 TRP A N 1
ATOM 746 C CA . TRP A 1 93 ? 6.612 6.737 3.755 1.00 93.88 93 TRP A C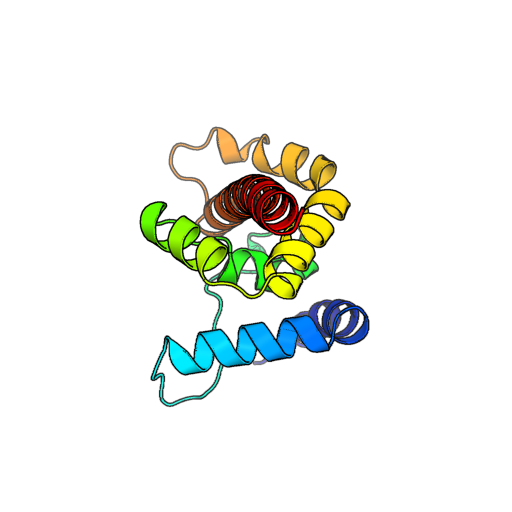A 1
ATOM 747 C C . TRP A 1 93 ? 7.802 7.268 2.952 1.00 93.88 93 TRP A C 1
ATOM 749 O O . TRP A 1 93 ? 7.721 7.373 1.733 1.00 93.88 93 TRP A O 1
ATOM 759 N N . GLN A 1 94 ? 8.918 7.549 3.625 1.00 95.56 94 GLN A N 1
ATOM 760 C CA . GLN A 1 94 ? 10.056 8.219 3.010 1.00 95.56 94 GLN A CA 1
ATOM 761 C C . GLN A 1 94 ? 10.803 7.279 2.059 1.00 95.56 94 GLN A C 1
ATOM 763 O O . GLN A 1 94 ? 11.122 7.653 0.934 1.00 95.56 94 GLN A O 1
ATOM 768 N N . GLU A 1 95 ? 11.061 6.044 2.491 1.00 96.06 95 GLU A N 1
ATOM 769 C CA . GLU A 1 95 ? 11.716 5.031 1.668 1.00 96.06 95 GLU A CA 1
ATOM 770 C C . GLU A 1 95 ? 10.832 4.614 0.488 1.00 96.06 95 GLU A C 1
ATOM 772 O O . GLU A 1 95 ? 11.336 4.400 -0.617 1.00 96.06 95 GLU A O 1
ATOM 777 N N . LEU A 1 96 ? 9.516 4.504 0.708 1.00 95.19 96 LEU A N 1
ATOM 778 C CA . LEU A 1 96 ? 8.557 4.247 -0.362 1.00 95.19 96 LEU A CA 1
ATOM 779 C C . LEU A 1 96 ? 8.541 5.391 -1.367 1.00 95.19 96 LEU A C 1
ATOM 781 O O . LEU A 1 96 ? 8.638 5.119 -2.554 1.00 95.19 96 LEU A O 1
ATOM 785 N N . GLU A 1 97 ? 8.458 6.644 -0.924 1.00 95.06 97 GLU A N 1
ATOM 786 C CA . GLU A 1 97 ? 8.465 7.804 -1.818 1.00 95.06 97 GLU A CA 1
ATOM 787 C C . GLU A 1 97 ? 9.741 7.835 -2.668 1.00 95.06 97 GLU A C 1
ATOM 789 O O . GLU A 1 97 ? 9.663 7.993 -3.885 1.00 95.06 97 GLU A O 1
ATOM 794 N N . GLU A 1 98 ? 10.911 7.605 -2.063 1.00 96.69 98 GLU A N 1
ATOM 795 C CA . GLU A 1 98 ? 12.184 7.566 -2.788 1.00 96.69 98 GLU A CA 1
ATOM 796 C C . GLU A 1 98 ? 12.188 6.503 -3.898 1.00 96.69 98 GLU A C 1
ATOM 798 O O . GLU A 1 98 ? 12.621 6.770 -5.022 1.00 96.69 98 GLU A O 1
ATOM 803 N N . TRP A 1 99 ? 11.686 5.299 -3.613 1.00 96.25 99 TRP A N 1
ATOM 804 C CA . TRP A 1 99 ? 11.608 4.233 -4.611 1.00 96.25 99 TRP A CA 1
ATOM 805 C C . TRP A 1 99 ? 10.523 4.492 -5.664 1.00 96.25 99 TRP A C 1
ATOM 807 O O . TRP A 1 99 ? 10.791 4.369 -6.864 1.00 96.25 99 TRP A O 1
ATOM 817 N N . LEU A 1 100 ? 9.323 4.889 -5.236 1.00 96.56 100 LEU A N 1
ATOM 818 C CA . LEU A 1 100 ? 8.166 5.118 -6.101 1.00 96.56 100 LEU A CA 1
ATOM 819 C C . LEU A 1 100 ? 8.365 6.299 -7.051 1.00 96.56 100 LEU A C 1
ATOM 821 O O . LEU A 1 100 ? 7.855 6.255 -8.168 1.00 96.56 100 LEU A O 1
ATOM 825 N N . CYS A 1 101 ? 9.154 7.296 -6.648 1.00 95.88 101 CYS A N 1
ATOM 826 C CA . CYS A 1 101 ? 9.582 8.429 -7.473 1.00 95.88 101 CYS A CA 1
ATOM 827 C C . CYS A 1 101 ? 10.928 8.187 -8.187 1.00 95.88 101 CYS A C 1
ATOM 829 O O . CYS A 1 101 ? 11.494 9.109 -8.779 1.00 95.88 101 CYS A O 1
ATOM 831 N N . GLY A 1 102 ? 11.463 6.964 -8.124 1.00 94.44 102 GLY A N 1
ATOM 832 C CA . GLY A 1 102 ? 12.747 6.588 -8.703 1.00 94.44 102 GLY A CA 1
ATOM 833 C C . GLY A 1 102 ? 12.724 6.418 -10.227 1.00 94.44 102 GLY A C 1
ATOM 834 O O . GLY A 1 102 ? 11.864 6.919 -10.951 1.00 94.44 102 GLY A O 1
ATOM 835 N N . SER A 1 103 ? 13.698 5.674 -10.758 1.00 93.12 103 SER A N 1
ATOM 836 C CA . SER A 1 103 ? 13.844 5.492 -12.210 1.00 93.12 103 SER A CA 1
ATOM 837 C C . SER A 1 103 ? 12.657 4.779 -12.863 1.00 93.12 103 SER A C 1
ATOM 839 O O . SER A 1 103 ? 12.338 5.075 -14.011 1.00 93.12 103 SER A O 1
ATOM 841 N N . GLU A 1 104 ? 12.001 3.864 -12.144 1.00 94.50 104 GLU A N 1
ATOM 842 C CA . GLU A 1 104 ? 10.858 3.097 -12.654 1.00 94.50 104 GLU A CA 1
ATOM 843 C C . GLU A 1 104 ? 9.628 3.976 -12.921 1.00 94.50 104 GLU A C 1
ATOM 845 O O . GLU A 1 104 ? 8.922 3.749 -13.899 1.00 94.50 104 GLU A O 1
ATOM 850 N N . ALA A 1 105 ? 9.453 5.061 -12.159 1.00 93.88 105 ALA A N 1
ATOM 851 C CA . ALA A 1 105 ? 8.383 6.041 -12.360 1.00 93.88 105 ALA A CA 1
ATOM 852 C C . ALA A 1 105 ? 8.417 6.718 -13.740 1.00 93.88 105 ALA A C 1
ATOM 854 O O . ALA A 1 105 ? 7.415 7.257 -14.202 1.00 93.88 105 ALA A O 1
ATOM 855 N N . ASN A 1 106 ? 9.586 6.720 -14.387 1.00 93.56 106 ASN A N 1
ATOM 856 C CA . ASN A 1 106 ? 9.804 7.343 -15.689 1.00 93.56 106 ASN A CA 1
ATOM 857 C C . ASN A 1 106 ? 9.708 6.343 -16.851 1.00 93.56 106 ASN A C 1
ATOM 859 O O . ASN A 1 106 ? 9.909 6.725 -18.007 1.00 93.56 106 ASN A O 1
ATOM 863 N N . LEU A 1 107 ? 9.453 5.061 -16.569 1.00 94.56 107 LEU A N 1
ATOM 864 C CA . LEU A 1 107 ? 9.264 4.062 -17.610 1.00 94.56 107 LEU A CA 1
ATOM 865 C C . LEU A 1 107 ? 7.873 4.216 -18.241 1.00 94.56 107 LEU A C 1
ATOM 867 O O . LEU A 1 107 ? 6.907 4.510 -17.542 1.00 94.56 107 LEU A O 1
ATOM 871 N N . PRO A 1 108 ? 7.740 3.987 -19.560 1.00 94.50 108 PRO A N 1
ATOM 872 C CA . PRO A 1 108 ? 6.438 4.007 -20.226 1.00 94.50 108 PRO A CA 1
ATOM 873 C C . PRO A 1 108 ? 5.524 2.850 -19.793 1.00 94.50 108 PRO A C 1
ATOM 875 O O . PRO A 1 108 ? 4.330 2.895 -20.070 1.00 94.50 108 PRO A O 1
ATOM 878 N N . ASP A 1 109 ? 6.096 1.823 -19.162 1.00 95.25 109 ASP A N 1
ATOM 879 C CA . ASP A 1 109 ? 5.423 0.605 -18.714 1.00 95.25 109 ASP A CA 1
ATOM 880 C C . ASP A 1 109 ? 6.075 0.135 -17.395 1.00 95.25 109 ASP A C 1
ATOM 882 O O . ASP A 1 109 ? 7.019 -0.665 -17.425 1.00 95.25 109 ASP A O 1
ATOM 886 N N . PRO A 1 110 ? 5.709 0.734 -16.243 1.00 95.50 110 PRO A N 1
ATOM 887 C CA . PRO A 1 110 ? 6.201 0.303 -14.935 1.00 95.50 110 PRO A CA 1
ATOM 888 C C . PRO A 1 110 ? 5.660 -1.088 -14.585 1.00 95.50 110 PRO A C 1
ATOM 890 O O . PRO A 1 110 ? 4.638 -1.522 -15.113 1.00 95.50 110 PRO A O 1
ATOM 893 N N . SER A 1 111 ? 6.325 -1.798 -13.674 1.00 95.56 111 SER A N 1
ATOM 894 C CA . SER A 1 111 ? 5.841 -3.111 -13.244 1.00 95.56 111 SER A CA 1
ATOM 895 C C . SER A 1 111 ? 4.504 -3.019 -12.501 1.00 95.56 111 SER A C 1
ATOM 897 O O . SER A 1 111 ? 4.228 -2.040 -11.802 1.00 95.56 111 SER A O 1
ATOM 899 N N . ASP A 1 112 ? 3.693 -4.078 -12.591 1.00 94.25 112 ASP A N 1
ATOM 900 C CA . ASP A 1 112 ? 2.455 -4.209 -11.811 1.00 94.25 112 ASP A CA 1
ATOM 901 C C . ASP A 1 112 ? 2.718 -4.024 -10.310 1.00 94.25 112 ASP A C 1
ATOM 903 O O . ASP A 1 112 ? 1.909 -3.445 -9.591 1.00 94.25 112 ASP A O 1
ATOM 907 N N . GLU A 1 113 ? 3.867 -4.490 -9.822 1.00 96.12 113 GLU A N 1
ATOM 908 C CA . GLU A 1 113 ? 4.290 -4.330 -8.439 1.00 96.12 113 GLU A CA 1
ATOM 909 C C . GLU A 1 113 ? 4.514 -2.860 -8.079 1.00 96.12 113 GLU A C 1
ATOM 911 O O . GLU A 1 113 ? 3.982 -2.396 -7.071 1.00 96.12 113 GLU A O 1
ATOM 916 N N . HIS A 1 114 ? 5.230 -2.109 -8.916 1.00 96.50 114 HIS A N 1
ATOM 917 C CA . HIS A 1 114 ? 5.420 -0.669 -8.725 1.00 96.50 114 HIS A CA 1
ATOM 918 C C . HIS A 1 114 ? 4.081 0.069 -8.719 1.00 96.50 114 HIS A C 1
ATOM 920 O O . HIS A 1 114 ? 3.819 0.873 -7.826 1.00 96.50 114 HIS A O 1
ATOM 926 N N . VAL A 1 115 ? 3.181 -0.271 -9.649 1.00 96.12 115 VAL A N 1
ATOM 927 C CA . VAL A 1 115 ? 1.826 0.298 -9.707 1.00 96.12 115 VAL A CA 1
ATOM 928 C C . VAL A 1 115 ? 1.030 -0.029 -8.443 1.00 96.12 115 VAL A C 1
ATOM 930 O O . VAL A 1 115 ? 0.427 0.866 -7.857 1.00 96.12 115 VAL A O 1
ATOM 933 N N . ARG A 1 116 ? 1.053 -1.275 -7.962 1.00 95.25 116 ARG A N 1
ATOM 934 C CA . ARG A 1 116 ? 0.343 -1.674 -6.736 1.00 95.25 116 ARG A CA 1
ATOM 935 C C . ARG A 1 116 ? 0.871 -0.956 -5.499 1.00 95.25 116 ARG A C 1
ATOM 937 O O . ARG A 1 116 ? 0.084 -0.578 -4.637 1.00 95.25 116 ARG A O 1
ATOM 944 N N . PHE A 1 117 ? 2.177 -0.723 -5.407 1.00 96.81 117 PHE A N 1
ATOM 945 C CA . PHE A 1 117 ? 2.748 0.071 -4.319 1.00 96.81 117 PHE A CA 1
ATOM 946 C C . PHE A 1 117 ? 2.436 1.574 -4.446 1.00 96.81 117 PHE A C 1
ATOM 948 O O . PHE A 1 117 ? 2.212 2.221 -3.425 1.00 96.81 117 PHE A O 1
ATOM 955 N N . CYS A 1 118 ? 2.310 2.122 -5.659 1.00 96.75 118 CYS A N 1
ATOM 956 C CA . CYS A 1 118 ? 1.716 3.451 -5.858 1.00 96.75 118 CYS A CA 1
ATOM 957 C C . CYS A 1 118 ? 0.242 3.486 -5.421 1.00 96.75 118 CYS A C 1
ATOM 959 O O . CYS A 1 118 ? -0.212 4.427 -4.783 1.00 96.75 118 CYS A O 1
ATOM 961 N N . CYS A 1 119 ? -0.542 2.457 -5.731 1.00 96.31 119 CYS A N 1
ATOM 962 C CA . CYS A 1 119 ? -1.935 2.398 -5.296 1.00 96.31 119 CYS A CA 1
ATOM 963 C C . CYS A 1 119 ? -2.055 2.233 -3.774 1.00 96.31 119 CYS A C 1
ATOM 965 O O . CYS A 1 119 ? -2.981 2.776 -3.177 1.00 96.31 119 CYS A O 1
ATOM 967 N N . LEU A 1 120 ? -1.097 1.550 -3.138 1.00 95.75 120 LEU A N 1
ATOM 968 C CA . LEU A 1 120 ? -0.992 1.448 -1.684 1.00 95.75 120 LEU A CA 1
ATOM 969 C C . LEU A 1 120 ? -0.824 2.824 -1.025 1.00 95.75 120 LEU A C 1
ATOM 971 O O . LEU A 1 120 ? -1.490 3.083 -0.023 1.00 95.75 120 LEU A O 1
ATOM 975 N N . SER A 1 121 ? 0.031 3.702 -1.567 1.00 96.44 121 SER A N 1
ATOM 976 C CA . SER A 1 121 ? 0.204 5.054 -1.016 1.00 96.44 121 SER A CA 1
ATOM 977 C C . SER A 1 121 ? -1.076 5.877 -1.140 1.00 96.44 121 SER A C 1
ATOM 979 O O . SER A 1 121 ? -1.520 6.471 -0.162 1.00 96.44 121 SER A O 1
ATOM 981 N N . ILE A 1 122 ? -1.746 5.809 -2.294 1.00 96.62 122 ILE A N 1
ATOM 982 C CA . ILE A 1 122 ? -3.037 6.478 -2.510 1.00 96.62 122 ILE A CA 1
ATOM 983 C C . ILE A 1 122 ? -4.107 5.941 -1.547 1.00 96.62 122 ILE A C 1
ATOM 985 O O . ILE A 1 122 ? -4.895 6.716 -1.004 1.00 96.62 122 ILE A O 1
ATOM 989 N N . ALA A 1 123 ? -4.150 4.624 -1.318 1.00 96.31 123 ALA A N 1
ATOM 990 C CA . ALA A 1 123 ? -5.063 4.023 -0.347 1.00 96.31 123 ALA A CA 1
ATOM 991 C C . ALA A 1 123 ? -4.800 4.544 1.070 1.00 96.31 123 ALA A C 1
ATOM 993 O O . ALA A 1 123 ? -5.750 4.846 1.787 1.00 96.31 123 ALA A O 1
ATOM 994 N N . ALA A 1 124 ? -3.532 4.673 1.470 1.00 96.50 124 ALA A N 1
ATOM 995 C CA . ALA A 1 124 ? -3.158 5.187 2.783 1.00 96.50 124 ALA A CA 1
ATOM 996 C C . ALA A 1 124 ? -3.515 6.673 2.956 1.00 96.50 124 ALA A C 1
ATOM 998 O O . ALA A 1 124 ? -4.030 7.057 4.008 1.00 96.50 124 ALA A O 1
ATOM 999 N N . ASP A 1 125 ? -3.315 7.495 1.925 1.00 96.25 125 ASP A N 1
ATOM 1000 C CA . ASP A 1 125 ? -3.718 8.904 1.940 1.00 96.25 125 ASP A CA 1
ATOM 1001 C C . ASP A 1 125 ? -5.238 9.043 2.076 1.00 96.25 125 ASP A C 1
ATOM 1003 O O . ASP A 1 125 ? -5.730 9.801 2.917 1.00 96.25 125 ASP A O 1
ATOM 1007 N N . PHE A 1 126 ? -5.995 8.268 1.294 1.00 96.12 126 PHE A N 1
ATOM 1008 C CA . PHE A 1 126 ? -7.452 8.261 1.379 1.00 96.12 126 PHE A CA 1
ATOM 1009 C C . PHE A 1 126 ? -7.942 7.748 2.740 1.00 96.12 126 PHE A C 1
ATOM 1011 O O . PHE A 1 126 ? -8.808 8.367 3.357 1.00 96.12 126 PHE A O 1
ATOM 1018 N N . ALA A 1 127 ? -7.328 6.686 3.264 1.00 96.25 127 ALA A N 1
ATOM 1019 C CA . ALA A 1 127 ? -7.590 6.160 4.601 1.00 96.25 127 ALA A CA 1
ATOM 1020 C C . ALA A 1 127 ? -7.367 7.213 5.695 1.00 96.25 127 ALA A C 1
ATOM 1022 O O . ALA A 1 127 ? -8.168 7.323 6.622 1.00 96.25 127 ALA A O 1
ATOM 1023 N N . ASN A 1 128 ? -6.320 8.031 5.578 1.00 96.44 128 ASN A N 1
ATOM 1024 C CA . ASN A 1 128 ? -6.049 9.098 6.535 1.00 96.44 128 ASN A CA 1
ATOM 1025 C C . ASN A 1 128 ? -7.139 10.187 6.515 1.00 96.44 128 ASN A C 1
ATOM 1027 O O . ASN A 1 128 ? -7.542 10.684 7.567 1.00 96.44 128 ASN A O 1
ATOM 1031 N N . VAL A 1 129 ? -7.653 10.542 5.333 1.00 96.44 129 VAL A N 1
ATOM 1032 C CA . VAL A 1 129 ? -8.795 11.465 5.206 1.00 96.44 129 VAL A CA 1
ATOM 1033 C C . VAL A 1 129 ? -10.051 10.859 5.834 1.00 96.44 129 VAL A C 1
ATOM 1035 O O . VAL A 1 129 ? -10.699 11.510 6.653 1.00 96.44 129 VAL A O 1
ATOM 1038 N N . GLU A 1 130 ? -10.352 9.605 5.510 1.00 95.12 130 GLU A N 1
ATOM 1039 C CA . GLU A 1 130 ? -11.526 8.892 6.014 1.00 95.12 130 GLU A CA 1
ATOM 1040 C C . GLU A 1 130 ? -11.525 8.777 7.549 1.00 95.12 130 GLU A C 1
ATOM 1042 O O . GLU A 1 130 ? -12.546 9.027 8.191 1.00 95.12 130 GLU A O 1
ATOM 1047 N N . LEU A 1 131 ? -10.378 8.490 8.177 1.00 94.56 131 LEU A N 1
ATOM 1048 C CA . LEU A 1 131 ? -10.267 8.463 9.643 1.00 94.56 131 LEU A CA 1
ATOM 1049 C C . LEU A 1 131 ? -10.620 9.804 10.282 1.00 94.56 131 LEU A C 1
ATOM 1051 O O . LEU A 1 131 ? -11.344 9.835 11.280 1.00 94.56 131 LEU A O 1
ATOM 1055 N N . ASN A 1 132 ? -10.155 10.912 9.701 1.00 94.62 132 ASN A N 1
ATOM 1056 C CA . ASN A 1 132 ? -10.498 12.242 10.200 1.00 94.62 132 ASN A CA 1
ATOM 1057 C C . ASN A 1 132 ? -12.014 12.477 10.133 1.00 94.62 132 ASN A C 1
ATOM 1059 O O . ASN A 1 132 ? -12.602 12.917 11.121 1.00 94.62 132 ASN A O 1
ATOM 1063 N N . CYS A 1 133 ? -12.663 12.098 9.026 1.00 93.12 133 CYS A N 1
ATOM 1064 C CA . CYS A 1 133 ? -14.117 12.188 8.890 1.00 93.12 133 CYS A CA 1
ATOM 1065 C C . CYS A 1 133 ? -14.857 11.333 9.932 1.00 93.12 133 CYS A C 1
ATOM 1067 O O . CYS A 1 133 ? -15.807 11.812 10.559 1.00 93.12 133 CYS A O 1
ATOM 1069 N N . ARG A 1 134 ? -14.412 10.093 10.174 1.00 92.56 134 ARG A N 1
ATOM 1070 C CA . ARG A 1 134 ? -15.011 9.205 11.187 1.00 92.56 134 ARG A CA 1
ATOM 1071 C C . ARG A 1 134 ? -14.906 9.782 12.592 1.00 92.56 134 ARG A C 1
ATOM 1073 O O . ARG A 1 134 ? -15.879 9.733 13.342 1.00 92.56 134 ARG A O 1
ATOM 1080 N N . TYR A 1 135 ? -13.752 10.334 12.959 1.00 90.56 135 TYR A N 1
ATOM 1081 C CA . TYR A 1 135 ? -13.573 10.934 14.280 1.00 90.56 135 TYR A CA 1
ATOM 1082 C C . TYR A 1 135 ? -14.392 12.213 14.452 1.00 90.56 135 TYR A C 1
ATOM 1084 O O . TYR A 1 135 ? -14.922 12.439 15.536 1.00 90.56 135 TYR A O 1
ATOM 1092 N N . GLU A 1 136 ? -14.543 13.037 13.413 1.00 91.75 136 GLU A N 1
ATOM 1093 C CA . GLU A 1 136 ? -15.403 14.225 13.465 1.00 91.75 136 GLU A CA 1
ATOM 1094 C C . GLU A 1 136 ? -16.875 13.874 13.705 1.00 91.75 136 GLU A C 1
ATOM 1096 O O . GLU A 1 136 ? -17.537 14.547 14.489 1.00 91.75 136 GLU A O 1
ATOM 1101 N N . GLN A 1 137 ? -17.376 12.791 13.105 1.00 85.75 137 GLN A N 1
ATOM 1102 C CA . GLN A 1 137 ? -18.757 12.324 13.29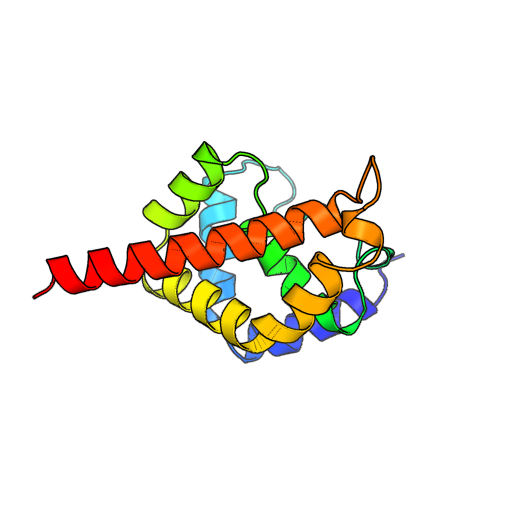5 1.00 85.75 137 GLN A CA 1
ATOM 1103 C C . GLN A 1 137 ? -19.043 11.774 14.704 1.00 85.75 137 GLN A C 1
ATOM 1105 O O . GLN A 1 137 ? -20.205 11.633 15.082 1.00 85.75 137 GLN A O 1
ATOM 1110 N N . GLN A 1 138 ? -18.003 11.443 15.476 1.00 80.81 138 GLN A N 1
ATOM 1111 C CA . GLN A 1 138 ? -18.117 10.922 16.843 1.00 80.81 138 GLN A CA 1
ATOM 1112 C C . GLN A 1 138 ? -18.047 12.014 17.925 1.00 80.81 138 GLN A C 1
ATOM 1114 O O . GLN A 1 138 ? -18.187 11.697 19.110 1.00 80.81 138 GLN A O 1
ATOM 1119 N N . ARG A 1 139 ? -17.798 13.274 17.544 1.00 68.50 139 ARG A N 1
ATOM 1120 C CA . ARG A 1 139 ? -17.699 14.430 18.454 1.00 68.50 139 ARG A CA 1
ATOM 1121 C C . ARG A 1 139 ? -19.040 15.127 18.641 1.00 68.50 139 ARG A C 1
ATOM 1123 O O . ARG A 1 139 ? -19.240 15.637 19.767 1.00 68.50 139 ARG A O 1
#